Protein AF-W2P6S6-F1 (afdb_monomer_lite)

Organism: Phytophthora nicotianae (NCBI:txid4792)

Secondary structure (DSSP, 8-state):
-----------PPEEETTSHHHHHHHHSTTTTS-EEEEEEEEEEEEEEETTEEEEEEEEEETT--S-HHHHIIIIITTHHHHHHHHHHHSEEEEEET--TT-TTSPPTT-EEEEEEE----

Radius of gyration: 17.37 Å; chains: 1; bounding box: 56×36×41 Å

Foldseek 3Di:
DDPDDPVPVPPAAEDFCPDPVVVCCLPHPNLQRKHKYKWFWLAWDWDDDPPWIKIKTWTDTLPDPDDSVVVCVVQVVCCVVPVVVSPVRTDMDIGTPDDRPDPPDDDGGDMDIDTRDNPSD

pLDDT: mean 78.18, std 17.19, range [39.97, 95.94]

Sequence (121 aa):
MRQLLVSRTEEARVIDTVDVDWKIHLTGADKHKPVRIRMRSIWVSEHMHNPWKFARLHFVDASAQESLEEMLQVFREPYEANSQEVDSLLLTATVWNAEIDSELLPPPGQIVCINGYTNLK

Structure (mmCIF, N/CA/C/O backbone):
data_AF-W2P6S6-F1
#
_entry.id   AF-W2P6S6-F1
#
loop_
_atom_site.group_PDB
_atom_site.id
_atom_site.type_symbol
_atom_site.label_atom_id
_atom_site.label_alt_id
_atom_site.label_comp_id
_atom_site.label_asym_id
_atom_site.label_entity_id
_atom_site.label_seq_id
_atom_site.pdbx_PDB_ins_code
_atom_site.Cartn_x
_atom_site.Cartn_y
_atom_site.Cartn_z
_atom_site.occupancy
_atom_site.B_iso_or_equiv
_atom_site.auth_seq_id
_atom_site.auth_comp_id
_atom_site.auth_asym_id
_atom_site.auth_atom_id
_atom_site.pdbx_PDB_model_num
ATOM 1 N N . MET A 1 1 ? -40.580 -22.110 18.641 1.00 44.69 1 MET A N 1
ATOM 2 C CA . MET A 1 1 ? -39.231 -22.319 18.064 1.00 44.69 1 MET A CA 1
ATOM 3 C C . MET A 1 1 ? -39.032 -21.349 16.908 1.00 44.69 1 MET A C 1
ATOM 5 O O . MET A 1 1 ? -39.995 -21.134 16.187 1.00 44.69 1 MET A O 1
ATOM 9 N N . ARG A 1 2 ? -37.801 -20.841 16.733 1.00 39.97 2 ARG A N 1
ATOM 10 C CA . ARG A 1 2 ? -37.326 -19.803 15.785 1.00 39.97 2 ARG A CA 1
ATOM 11 C C . ARG A 1 2 ? -37.271 -18.366 16.325 1.00 39.97 2 ARG A C 1
ATOM 13 O O . ARG A 1 2 ? -37.804 -17.439 15.735 1.00 39.97 2 ARG A O 1
ATOM 20 N N . GLN A 1 3 ? -36.497 -18.185 17.397 1.00 45.28 3 GLN A N 1
ATOM 21 C CA . GLN A 1 3 ? -35.504 -17.107 17.391 1.00 45.28 3 GLN A CA 1
ATOM 22 C C . GLN A 1 3 ? -34.465 -17.474 16.323 1.00 45.28 3 GLN A C 1
ATOM 24 O O . GLN A 1 3 ? -33.703 -18.419 16.505 1.00 45.28 3 GLN A O 1
ATOM 29 N N . LEU A 1 4 ? -34.472 -16.780 15.189 1.00 41.06 4 LEU A N 1
ATOM 30 C CA . LEU A 1 4 ? -33.364 -16.788 14.239 1.00 41.06 4 LEU A CA 1
ATOM 31 C C . LEU A 1 4 ? -32.743 -15.400 14.288 1.00 41.06 4 LEU A C 1
ATOM 33 O O . LEU A 1 4 ? -33.185 -14.475 13.618 1.00 41.06 4 LEU A O 1
ATOM 37 N N . LEU A 1 5 ? -31.799 -15.287 15.223 1.00 42.44 5 LEU A N 1
ATOM 38 C CA . LEU A 1 5 ? -30.531 -14.577 15.097 1.00 42.44 5 LEU A CA 1
ATOM 39 C C . LEU A 1 5 ? -30.503 -13.575 13.938 1.00 42.44 5 LEU A C 1
ATOM 41 O O . LEU A 1 5 ? -29.988 -13.859 12.860 1.00 42.44 5 LEU A O 1
ATOM 45 N N . VAL A 1 6 ? -30.969 -12.358 14.214 1.00 40.91 6 VAL A N 1
ATOM 46 C CA . VAL A 1 6 ? -30.278 -11.190 13.677 1.00 40.91 6 VAL A CA 1
ATOM 47 C C . VAL A 1 6 ? -28.885 -11.286 14.285 1.00 40.91 6 VAL A C 1
ATOM 49 O O . VAL A 1 6 ? -28.682 -10.916 15.442 1.00 40.91 6 VAL A O 1
ATOM 52 N N . SER A 1 7 ? -27.945 -11.894 13.557 1.00 44.41 7 SER A N 1
ATOM 53 C CA . SER A 1 7 ? -26.530 -11.681 13.808 1.00 44.41 7 SER A CA 1
ATOM 54 C C . SER A 1 7 ? -26.338 -10.189 13.625 1.00 44.41 7 SER A C 1
ATOM 56 O O . SER A 1 7 ? -26.226 -9.688 12.507 1.00 44.41 7 SER A O 1
ATOM 58 N N . ARG A 1 8 ? -26.450 -9.464 14.733 1.00 41.19 8 ARG A N 1
ATOM 59 C CA . ARG A 1 8 ? -26.066 -8.075 14.834 1.00 41.19 8 ARG A CA 1
ATOM 60 C C . ARG A 1 8 ? -24.585 -8.111 14.500 1.00 41.19 8 ARG A C 1
ATOM 62 O O . ARG A 1 8 ? -23.786 -8.533 15.328 1.00 41.19 8 ARG A O 1
ATOM 69 N N . THR A 1 9 ? -24.257 -7.850 13.241 1.00 42.75 9 THR A N 1
ATOM 70 C CA . THR A 1 9 ? -22.886 -7.653 12.805 1.00 42.75 9 THR A CA 1
ATOM 71 C C . THR A 1 9 ? -22.414 -6.507 13.678 1.00 42.75 9 THR A C 1
ATOM 73 O O . THR A 1 9 ? -22.865 -5.380 13.489 1.00 42.75 9 THR A O 1
ATOM 76 N N . GLU A 1 10 ? -21.658 -6.805 14.736 1.00 47.34 10 GLU A N 1
ATOM 77 C CA . GLU A 1 10 ? -20.970 -5.762 15.480 1.00 47.34 10 GLU A CA 1
ATOM 78 C C . GLU A 1 10 ? -20.186 -5.004 14.420 1.00 47.34 10 GLU A C 1
ATOM 80 O O . GLU A 1 10 ? -19.371 -5.595 13.705 1.00 47.34 10 GLU A O 1
ATOM 85 N N . GLU A 1 11 ? -20.554 -3.742 14.204 1.00 47.31 11 GLU A N 1
ATOM 86 C CA . GLU A 1 11 ? -19.878 -2.890 13.244 1.00 47.31 11 GLU A CA 1
ATOM 87 C C . GLU A 1 11 ? -18.422 -2.841 13.690 1.00 47.31 11 GLU A C 1
ATOM 89 O O . GLU A 1 11 ? -18.088 -2.234 14.707 1.00 47.31 11 GLU A O 1
ATOM 94 N N . ALA A 1 12 ? -17.577 -3.605 12.991 1.00 54.50 12 ALA A N 1
ATOM 95 C CA . ALA A 1 12 ? -16.169 -3.711 13.311 1.00 54.50 12 ALA A CA 1
ATOM 96 C C . ALA A 1 12 ? -15.614 -2.291 13.384 1.00 54.50 12 ALA A C 1
ATOM 98 O O . ALA A 1 12 ? -15.744 -1.539 12.412 1.00 54.50 12 ALA A O 1
ATOM 99 N N . ARG A 1 13 ? -15.044 -1.928 14.541 1.00 57.28 13 ARG A N 1
ATOM 100 C CA . ARG A 1 13 ? -14.472 -0.601 14.770 1.00 57.28 13 ARG A CA 1
ATOM 101 C C . ARG A 1 13 ? -13.511 -0.306 13.624 1.00 57.28 13 ARG A C 1
ATOM 103 O O . ARG A 1 13 ? -12.540 -1.037 13.408 1.00 57.28 13 ARG A O 1
ATOM 110 N N . VAL A 1 14 ? -13.854 0.718 12.853 1.00 57.59 14 VAL A N 1
ATOM 111 C CA . VAL A 1 14 ? -13.021 1.227 11.774 1.00 57.59 14 VAL A CA 1
ATOM 112 C C . VAL A 1 14 ? -11.920 2.030 12.436 1.00 57.59 14 VAL A C 1
ATOM 114 O O . VAL A 1 14 ? -12.217 2.998 13.127 1.00 57.59 14 VAL A O 1
ATOM 117 N N . ILE A 1 15 ? -10.678 1.594 12.269 1.00 56.00 15 ILE A N 1
ATOM 118 C CA . ILE A 1 15 ? -9.523 2.339 12.753 1.00 56.00 15 ILE A CA 1
ATOM 119 C C . ILE A 1 15 ? -8.781 2.834 11.522 1.00 56.00 15 ILE A C 1
ATOM 121 O O . ILE A 1 15 ? -8.308 2.032 10.710 1.00 56.00 15 ILE A O 1
ATOM 125 N N . ASP A 1 16 ? -8.713 4.153 11.382 1.00 57.38 16 ASP A N 1
ATOM 126 C CA . ASP A 1 16 ? -7.771 4.784 10.470 1.00 57.38 16 ASP A CA 1
ATOM 127 C C . ASP A 1 16 ? -6.369 4.647 11.103 1.00 57.38 16 ASP A C 1
ATOM 129 O O . ASP A 1 16 ? -6.183 4.845 12.307 1.00 57.38 16 ASP A O 1
ATOM 133 N N . THR A 1 17 ? -5.390 4.194 10.319 1.00 53.81 17 THR A N 1
ATOM 134 C CA . THR A 1 17 ? -4.039 3.809 10.777 1.00 53.81 17 THR A CA 1
ATOM 135 C C . THR A 1 17 ? -3.251 4.935 11.454 1.00 53.81 17 THR A C 1
ATOM 137 O O . THR A 1 17 ? -2.317 4.652 12.205 1.00 53.81 17 THR A O 1
ATOM 140 N N . VAL A 1 18 ? -3.636 6.195 11.237 1.00 50.44 18 VAL A N 1
ATOM 141 C CA . VAL A 1 18 ? -2.995 7.382 11.832 1.00 50.44 18 VAL A CA 1
ATOM 142 C C . VAL A 1 18 ? -3.692 7.856 13.122 1.00 50.44 18 VAL A C 1
ATOM 144 O O . VAL A 1 18 ? -3.136 8.676 13.855 1.00 50.44 18 VAL A O 1
ATOM 147 N N . ASP A 1 19 ? -4.874 7.335 13.459 1.00 52.16 19 ASP A N 1
ATOM 148 C CA . ASP A 1 19 ? -5.679 7.888 14.552 1.00 52.16 19 ASP A CA 1
ATOM 149 C C . ASP A 1 19 ? -5.303 7.335 15.945 1.00 52.16 19 ASP A C 1
ATOM 151 O O . ASP A 1 19 ? -4.741 6.246 16.111 1.00 52.16 19 ASP A O 1
ATOM 155 N N . VAL A 1 20 ? -5.657 8.094 16.985 1.00 54.81 20 VAL A N 1
ATOM 156 C CA . VAL A 1 20 ? -5.513 7.780 18.420 1.00 54.81 20 VAL A CA 1
ATOM 157 C C . VAL A 1 20 ? -6.060 6.383 18.749 1.00 54.8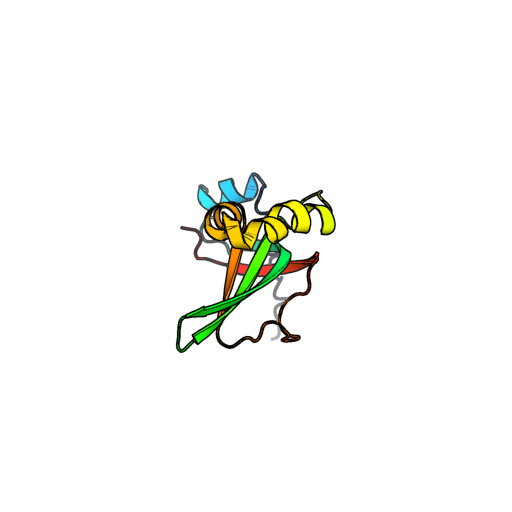1 20 VAL A C 1
ATOM 159 O O . VAL A 1 20 ? -5.531 5.683 19.617 1.00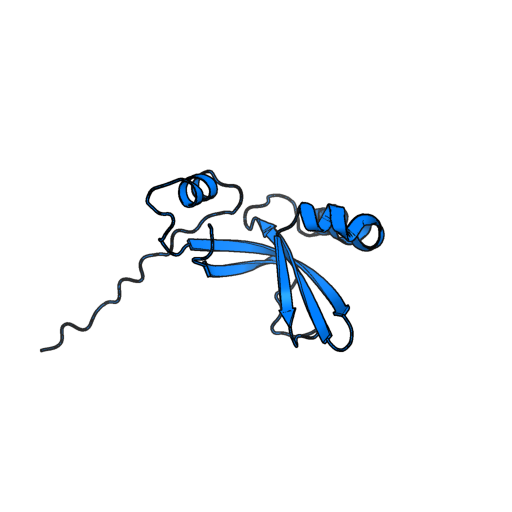 54.81 20 VAL A O 1
ATOM 162 N N . ASP A 1 21 ? -7.061 5.944 17.992 1.00 58.00 21 ASP A N 1
ATOM 163 C CA . ASP A 1 21 ? -7.689 4.630 18.064 1.00 58.00 21 ASP A CA 1
ATOM 164 C C . ASP A 1 21 ? -6.728 3.462 17.807 1.00 58.00 21 ASP A C 1
ATOM 166 O O . ASP A 1 21 ? -6.853 2.428 18.468 1.00 58.00 21 ASP A O 1
ATOM 170 N N . TRP A 1 22 ? -5.726 3.624 16.935 1.00 62.84 22 TRP A N 1
ATOM 171 C CA . TRP A 1 22 ? -4.694 2.608 16.709 1.00 62.84 22 TRP A CA 1
ATOM 172 C C . TRP A 1 22 ? -3.821 2.418 17.950 1.00 62.84 22 TRP A C 1
ATOM 174 O O . TRP A 1 22 ? -3.623 1.298 18.424 1.00 62.84 22 TRP A O 1
ATOM 184 N N . LYS A 1 23 ? -3.361 3.523 18.549 1.00 62.09 23 LYS A N 1
ATOM 185 C CA . LYS A 1 23 ? -2.575 3.486 19.793 1.00 62.09 23 LYS A CA 1
ATOM 186 C C . LYS A 1 23 ? -3.394 2.937 20.960 1.00 62.09 23 LYS A C 1
ATOM 188 O O . LYS A 1 23 ? -2.870 2.134 21.732 1.00 62.09 23 LYS A O 1
ATOM 193 N N . ILE A 1 24 ? -4.668 3.319 21.079 1.00 62.75 24 ILE A N 1
ATOM 194 C CA . ILE A 1 24 ? -5.580 2.788 22.105 1.00 62.75 24 ILE A CA 1
ATOM 195 C C . ILE A 1 24 ? -5.784 1.284 21.915 1.00 62.75 24 ILE A C 1
ATOM 197 O O . ILE A 1 24 ? -5.759 0.544 22.896 1.00 62.75 24 ILE A O 1
ATOM 201 N N . HIS A 1 25 ? -5.955 0.811 20.680 1.00 63.72 25 HIS A N 1
ATOM 202 C CA . HIS A 1 25 ? -6.098 -0.615 20.407 1.00 63.72 25 HIS A CA 1
ATOM 203 C C . HIS A 1 25 ? -4.834 -1.408 20.778 1.00 63.72 25 HIS A C 1
ATOM 205 O O . HIS A 1 25 ? -4.940 -2.441 21.435 1.00 63.72 25 HIS A O 1
ATOM 211 N N . LEU A 1 26 ? -3.646 -0.894 20.439 1.00 65.19 26 LEU A N 1
ATOM 21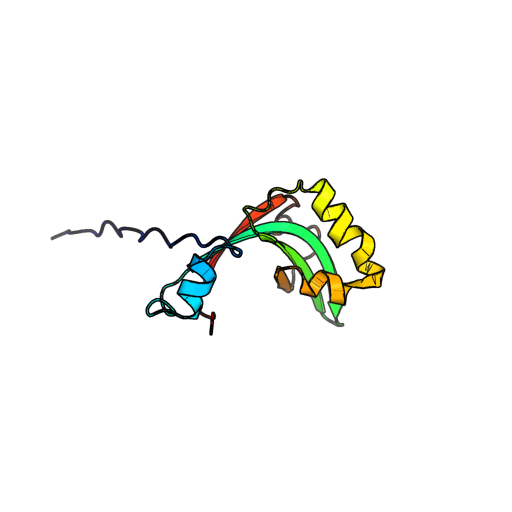2 C CA . LEU A 1 26 ? -2.365 -1.534 20.767 1.00 65.19 26 LEU A CA 1
ATOM 213 C C . LEU A 1 26 ? -2.062 -1.575 22.273 1.00 65.19 26 LEU A C 1
ATOM 215 O O . LEU A 1 26 ? -1.421 -2.507 22.750 1.00 65.19 26 LEU A O 1
ATOM 219 N N . THR A 1 27 ? -2.500 -0.569 23.033 1.00 66.81 27 THR A N 1
ATOM 220 C CA . THR A 1 27 ? -2.096 -0.391 24.443 1.00 66.81 27 THR A CA 1
ATOM 221 C C . THR A 1 27 ? -3.212 -0.647 25.461 1.00 66.81 27 THR A C 1
ATOM 223 O O . THR A 1 27 ? -2.943 -0.726 26.660 1.00 66.81 27 THR A O 1
ATOM 226 N N . GLY A 1 28 ? -4.462 -0.788 25.014 1.00 64.44 28 GLY A N 1
ATOM 227 C CA . GLY A 1 28 ? -5.647 -0.849 25.868 1.00 64.44 28 GLY A CA 1
ATOM 228 C C . GLY A 1 28 ? -6.199 -2.254 26.133 1.00 64.44 28 GLY A C 1
ATOM 229 O O . GLY A 1 28 ? -5.732 -3.269 25.615 1.00 64.44 28 GLY A O 1
ATOM 230 N N . ALA A 1 29 ? -7.273 -2.307 26.930 1.00 61.47 29 ALA A N 1
ATOM 231 C CA . ALA A 1 29 ? -8.001 -3.537 27.273 1.00 61.47 29 ALA A CA 1
ATOM 232 C C . ALA A 1 29 ? -8.651 -4.247 26.062 1.00 61.47 29 ALA A C 1
ATOM 234 O O . ALA A 1 29 ? -9.046 -5.406 26.163 1.00 61.47 29 ALA A O 1
ATOM 235 N N . ASP A 1 30 ? -8.729 -3.565 24.916 1.00 62.19 30 ASP A N 1
ATOM 236 C CA . ASP A 1 30 ? -9.408 -4.009 23.696 1.00 62.19 30 ASP A CA 1
ATOM 237 C C . ASP A 1 30 ? -8.477 -4.648 22.649 1.00 62.19 30 ASP A C 1
ATOM 239 O O . ASP A 1 30 ? -8.922 -4.934 21.539 1.00 62.19 30 ASP A O 1
ATOM 243 N N . LYS A 1 31 ? -7.218 -4.946 22.996 1.00 64.38 31 LYS A N 1
ATOM 244 C CA . LYS A 1 31 ? -6.206 -5.554 22.101 1.00 64.38 31 LYS A CA 1
ATOM 245 C C . LYS A 1 31 ? -6.603 -6.885 21.438 1.00 64.38 31 LYS A C 1
ATOM 247 O O . LYS A 1 31 ? -5.941 -7.350 20.521 1.00 64.38 31 LYS A O 1
ATOM 252 N N . HIS A 1 32 ? -7.652 -7.542 21.933 1.00 64.81 32 HIS A N 1
ATOM 253 C CA . HIS A 1 32 ? -8.163 -8.804 21.385 1.00 64.81 32 HIS A CA 1
ATOM 254 C C . HIS A 1 32 ? -9.383 -8.626 20.476 1.00 64.81 32 HIS A C 1
ATOM 256 O O . HIS A 1 32 ? -9.830 -9.599 19.867 1.00 64.81 32 HIS A O 1
ATOM 262 N N . LYS A 1 33 ? -9.948 -7.416 20.386 1.00 67.25 33 LYS A N 1
ATOM 263 C CA . LYS A 1 33 ? -11.089 -7.161 19.507 1.00 67.25 33 LYS A CA 1
ATOM 264 C C . LYS A 1 33 ? -10.616 -7.095 18.054 1.00 67.25 33 LYS A C 1
ATOM 266 O O . LYS A 1 33 ? -9.651 -6.391 17.777 1.00 67.25 33 LYS A O 1
ATOM 271 N N . PRO A 1 34 ? -11.283 -7.778 17.115 1.00 67.62 34 PRO A N 1
ATOM 272 C CA . PRO A 1 34 ? -10.921 -7.673 15.711 1.00 67.62 34 PRO A CA 1
ATOM 273 C C . PRO A 1 34 ? -11.113 -6.236 15.212 1.00 67.62 34 PRO A C 1
ATOM 275 O O . PRO A 1 34 ? -12.171 -5.641 15.420 1.00 67.62 34 PRO A O 1
ATOM 278 N N . VAL A 1 35 ? -10.103 -5.692 14.535 1.00 72.69 35 VAL A N 1
ATOM 279 C CA . VAL A 1 35 ? -10.158 -4.347 13.943 1.00 72.69 35 VAL A CA 1
ATOM 280 C C . VAL A 1 35 ? -10.305 -4.420 12.430 1.00 72.69 35 VAL A C 1
ATOM 282 O O . VAL A 1 35 ? -9.893 -5.396 11.792 1.00 72.69 35 VAL A O 1
ATOM 285 N N . ARG A 1 36 ? -10.910 -3.378 11.851 1.00 79.88 36 ARG A N 1
ATOM 286 C CA . ARG A 1 36 ? -10.872 -3.134 10.409 1.00 79.88 36 ARG A CA 1
ATOM 287 C C . ARG A 1 36 ? -9.838 -2.055 10.128 1.00 79.88 36 ARG A C 1
ATOM 289 O O . ARG A 1 36 ? -10.038 -0.907 10.516 1.00 79.88 36 ARG A O 1
ATOM 296 N N . ILE A 1 37 ? -8.787 -2.432 9.410 1.00 81.38 37 ILE A N 1
ATOM 297 C CA . ILE A 1 37 ? -7.756 -1.508 8.936 1.00 81.38 37 ILE A CA 1
ATOM 298 C C . ILE A 1 37 ? -8.150 -1.051 7.537 1.00 81.38 37 ILE A C 1
ATOM 300 O O . ILE A 1 37 ? -8.352 -1.891 6.655 1.00 81.38 37 ILE A O 1
ATOM 304 N N . ARG A 1 38 ? -8.281 0.263 7.341 1.00 88.38 38 ARG A N 1
ATOM 305 C CA . ARG A 1 38 ? -8.594 0.869 6.041 1.00 88.38 38 ARG A CA 1
ATOM 306 C C . ARG A 1 38 ? -7.362 1.539 5.467 1.00 88.38 38 ARG A C 1
ATOM 308 O O . ARG A 1 38 ? -6.694 2.309 6.143 1.00 88.38 38 ARG A O 1
ATOM 315 N N . MET A 1 39 ? -7.094 1.258 4.203 1.00 92.50 39 MET A N 1
ATOM 316 C CA . MET A 1 39 ? -5.894 1.722 3.522 1.00 92.50 39 MET A CA 1
ATOM 317 C C . MET A 1 39 ? -6.234 2.142 2.102 1.00 92.50 39 MET A C 1
ATOM 319 O O . MET A 1 39 ? -7.152 1.585 1.503 1.00 92.50 39 MET A O 1
ATOM 323 N N . ARG A 1 40 ? -5.490 3.091 1.543 1.00 94.31 40 ARG A N 1
ATOM 324 C CA . ARG A 1 40 ? -5.570 3.463 0.129 1.00 94.31 40 ARG A CA 1
ATOM 325 C C . ARG A 1 40 ? -4.398 2.833 -0.611 1.00 94.31 40 ARG A C 1
ATOM 327 O O . ARG A 1 40 ? -3.250 3.055 -0.234 1.00 94.31 40 ARG A O 1
ATOM 334 N N . SER A 1 41 ? -4.682 2.040 -1.642 1.00 95.31 41 SER A N 1
ATOM 335 C CA . SER A 1 41 ? -3.641 1.519 -2.533 1.00 95.31 41 SER A CA 1
ATOM 336 C C . SER A 1 41 ? -3.027 2.670 -3.320 1.00 95.31 41 SER A C 1
ATOM 338 O O . SER A 1 41 ? -3.761 3.511 -3.833 1.00 95.31 41 SER A O 1
ATOM 340 N N . ILE A 1 42 ? -1.700 2.722 -3.414 1.00 95.44 42 ILE A N 1
ATOM 341 C CA . ILE A 1 42 ? -1.003 3.697 -4.259 1.00 95.44 42 ILE A CA 1
ATOM 342 C C . ILE A 1 42 ? -0.531 3.014 -5.540 1.00 95.44 42 ILE A C 1
ATOM 344 O O . ILE A 1 42 ? -0.892 3.446 -6.629 1.00 95.44 42 ILE A O 1
ATOM 348 N N . TRP A 1 43 ? 0.249 1.937 -5.429 1.00 95.38 43 TRP A N 1
ATOM 349 C CA . TRP A 1 43 ? 0.656 1.129 -6.577 1.00 95.38 43 TRP A CA 1
ATOM 350 C C . TRP A 1 43 ? 0.927 -0.324 -6.183 1.00 95.38 43 TRP A C 1
ATOM 352 O O . TRP A 1 43 ? 0.967 -0.686 -5.004 1.00 95.38 43 TRP A O 1
ATOM 362 N N . VAL A 1 44 ? 1.123 -1.152 -7.205 1.00 93.62 44 VAL A N 1
ATOM 363 C CA . VAL A 1 44 ? 1.590 -2.530 -7.085 1.00 93.62 44 VAL A CA 1
ATOM 364 C C . VAL A 1 44 ? 2.934 -2.633 -7.797 1.00 93.62 44 VAL A C 1
ATOM 366 O O . VAL A 1 44 ? 3.083 -2.112 -8.903 1.00 93.62 44 VAL A O 1
ATOM 369 N N . SER A 1 45 ? 3.912 -3.284 -7.174 1.00 91.19 45 SER A N 1
ATOM 370 C CA . SER A 1 45 ? 5.189 -3.633 -7.799 1.00 91.19 45 SER A CA 1
ATOM 371 C C . SER A 1 45 ? 5.336 -5.145 -7.931 1.00 91.19 45 SER A C 1
ATOM 373 O O . SER A 1 45 ? 4.906 -5.912 -7.067 1.00 91.19 45 SER A O 1
ATOM 375 N N . GLU A 1 46 ? 5.956 -5.580 -9.025 1.00 87.81 46 GLU A N 1
ATOM 376 C CA . GLU A 1 46 ? 6.324 -6.977 -9.231 1.00 87.81 46 GLU A CA 1
ATOM 377 C C . GLU A 1 46 ? 7.666 -7.228 -8.549 1.00 87.81 46 GLU A C 1
ATOM 379 O O . GLU A 1 46 ? 8.610 -6.447 -8.685 1.00 87.81 46 GLU A O 1
ATOM 384 N N . HIS A 1 47 ? 7.757 -8.327 -7.811 1.00 83.62 47 HIS A N 1
ATOM 385 C CA . HIS A 1 47 ? 9.005 -8.769 -7.217 1.00 83.62 47 HIS A CA 1
ATOM 386 C C . HIS A 1 47 ? 9.249 -10.237 -7.543 1.00 83.62 47 HIS A C 1
ATOM 388 O O . HIS A 1 47 ? 8.338 -11.069 -7.573 1.00 83.62 47 HIS A O 1
ATOM 394 N N . MET A 1 48 ? 10.526 -10.553 -7.747 1.00 79.12 48 MET A N 1
ATOM 395 C CA . MET A 1 48 ? 10.993 -11.905 -8.000 1.00 79.12 48 MET A CA 1
ATOM 396 C C . MET A 1 48 ? 11.970 -12.326 -6.909 1.00 79.12 48 MET A C 1
ATOM 398 O O . MET A 1 48 ? 13.020 -11.713 -6.724 1.00 79.12 48 MET A O 1
ATOM 402 N N . HIS A 1 49 ? 11.649 -13.415 -6.218 1.00 72.00 49 HIS A N 1
ATOM 403 C CA . HIS A 1 49 ? 12.594 -14.137 -5.378 1.00 72.00 49 HIS A CA 1
ATOM 404 C C . HIS A 1 49 ? 12.588 -15.602 -5.801 1.00 72.00 49 HIS A C 1
ATOM 406 O O . HIS A 1 49 ? 11.775 -16.400 -5.339 1.00 72.00 49 HIS A O 1
ATOM 412 N N . ASN A 1 50 ? 13.462 -15.912 -6.760 1.00 72.00 50 ASN A N 1
ATOM 413 C CA . ASN A 1 50 ? 13.492 -17.162 -7.518 1.00 72.00 50 ASN A CA 1
ATOM 414 C C . ASN A 1 50 ? 13.303 -18.401 -6.608 1.00 72.00 50 ASN A C 1
ATOM 416 O O . ASN A 1 50 ? 14.053 -18.536 -5.639 1.00 72.00 50 ASN A O 1
ATOM 420 N N . PRO A 1 51 ? 12.342 -19.312 -6.874 1.00 74.56 51 PRO A N 1
ATOM 421 C CA . PRO A 1 51 ? 11.462 -19.426 -8.050 1.00 74.56 51 PRO A CA 1
ATOM 422 C C . PRO A 1 51 ? 10.152 -18.616 -7.987 1.00 74.56 51 PRO A C 1
ATOM 424 O O . PRO A 1 51 ? 9.295 -18.774 -8.852 1.00 74.56 51 PRO A O 1
ATOM 427 N N . TRP A 1 52 ? 9.950 -17.785 -6.966 1.00 76.38 52 TRP A N 1
ATOM 428 C CA . TRP A 1 52 ? 8.653 -17.181 -6.675 1.00 76.38 52 TRP A CA 1
ATOM 429 C C . TRP A 1 52 ? 8.511 -15.783 -7.266 1.00 76.38 52 TRP A C 1
ATOM 431 O O . TRP A 1 52 ? 9.343 -14.903 -7.030 1.00 76.38 52 TRP A O 1
ATOM 441 N N . LYS A 1 53 ? 7.404 -15.575 -7.978 1.00 80.75 53 LYS A N 1
ATOM 442 C CA . LYS A 1 53 ? 6.875 -14.251 -8.289 1.00 80.75 53 LYS A CA 1
ATOM 443 C C . LYS A 1 53 ? 5.834 -13.859 -7.252 1.00 80.75 53 LYS A C 1
ATOM 445 O O . LYS A 1 53 ? 5.023 -14.691 -6.832 1.00 80.75 53 LYS A O 1
ATOM 450 N N . PHE A 1 54 ? 5.853 -12.600 -6.846 1.00 86.94 54 PHE A N 1
ATOM 451 C CA . PHE A 1 54 ? 4.822 -12.047 -5.984 1.00 86.94 54 PHE A CA 1
ATOM 452 C C . PHE A 1 54 ? 4.578 -10.577 -6.301 1.00 86.94 54 PHE A C 1
ATOM 454 O O . PHE A 1 54 ? 5.492 -9.830 -6.657 1.00 86.94 54 PHE A O 1
ATOM 461 N N . ALA A 1 55 ? 3.330 -10.167 -6.120 1.00 90.31 55 ALA A N 1
ATOM 462 C CA . ALA A 1 55 ? 2.941 -8.773 -6.157 1.00 90.31 55 ALA A CA 1
ATOM 463 C C . ALA A 1 55 ? 3.136 -8.170 -4.762 1.00 90.31 55 ALA A C 1
ATOM 465 O O . ALA A 1 55 ? 2.669 -8.722 -3.759 1.00 90.31 55 ALA A O 1
ATOM 466 N N . ARG A 1 56 ? 3.813 -7.025 -4.687 1.00 92.00 56 ARG A N 1
ATOM 467 C CA . ARG A 1 56 ? 3.842 -6.194 -3.484 1.00 92.00 56 ARG A CA 1
ATOM 468 C C . ARG A 1 56 ? 2.889 -5.030 -3.676 1.00 92.00 56 ARG A C 1
ATOM 470 O O . ARG A 1 56 ? 2.973 -4.302 -4.659 1.00 92.00 56 ARG A O 1
ATOM 477 N N . LEU A 1 57 ? 1.977 -4.876 -2.731 1.00 93.69 57 LEU A N 1
ATOM 478 C CA . LEU A 1 57 ? 1.024 -3.784 -2.689 1.00 93.69 57 LEU A CA 1
ATOM 479 C C . LEU A 1 57 ? 1.521 -2.724 -1.722 1.00 93.69 57 LEU A C 1
ATOM 481 O O . LEU A 1 57 ? 1.930 -3.057 -0.607 1.00 93.69 57 LEU A O 1
ATOM 485 N N . HIS A 1 58 ? 1.430 -1.473 -2.153 1.00 95.06 58 HIS A N 1
ATOM 486 C CA . HIS A 1 58 ? 1.884 -0.306 -1.410 1.00 95.06 58 HIS A CA 1
ATOM 487 C C . HIS A 1 58 ? 0.696 0.541 -0.999 1.00 95.06 58 HIS A C 1
ATOM 489 O O . HIS A 1 58 ? -0.130 0.918 -1.838 1.00 95.06 58 HIS A O 1
ATOM 495 N N . PHE A 1 59 ? 0.606 0.824 0.295 1.00 95.00 59 PHE A N 1
ATOM 496 C CA . PHE A 1 59 ? -0.540 1.479 0.892 1.00 95.00 59 PHE A CA 1
ATOM 497 C C . PHE A 1 59 ? -0.152 2.665 1.768 1.00 95.00 59 PHE A C 1
ATOM 499 O O . PHE A 1 59 ? 0.842 2.630 2.494 1.00 95.00 59 PHE A O 1
ATOM 506 N N . VAL A 1 60 ? -1.036 3.658 1.772 1.00 92.94 60 VAL A N 1
ATOM 507 C CA . VAL A 1 60 ? -1.123 4.696 2.807 1.00 92.94 60 VAL A CA 1
ATOM 508 C C . VAL A 1 60 ? -2.439 4.575 3.563 1.00 92.94 60 VAL A C 1
ATOM 510 O O . VAL A 1 60 ? -3.316 3.779 3.211 1.00 92.94 60 VAL A O 1
ATOM 513 N N . ASP A 1 61 ? -2.587 5.386 4.604 1.00 90.12 61 ASP A N 1
ATOM 514 C CA . ASP A 1 61 ? -3.848 5.545 5.314 1.00 90.12 61 ASP A CA 1
ATOM 515 C C . ASP A 1 61 ? -4.993 5.908 4.347 1.00 90.12 61 ASP A C 1
ATOM 517 O O . ASP A 1 61 ? -4.834 6.716 3.428 1.00 90.12 61 ASP A O 1
ATOM 521 N N . ALA A 1 62 ? -6.173 5.315 4.546 1.00 90.38 62 ALA A N 1
ATOM 522 C CA . ALA A 1 62 ? -7.348 5.609 3.725 1.00 90.38 62 ALA A CA 1
ATOM 523 C C . ALA A 1 62 ? -7.778 7.089 3.771 1.00 90.38 62 ALA A C 1
ATOM 525 O O . ALA A 1 62 ? -8.357 7.585 2.798 1.00 90.38 62 ALA A O 1
ATOM 526 N N . SER A 1 63 ? -7.507 7.768 4.885 1.00 87.44 63 SER A N 1
ATOM 527 C CA . SER A 1 63 ? -7.839 9.165 5.174 1.00 87.44 63 SER A CA 1
ATOM 528 C C . SER A 1 63 ? -6.765 10.171 4.744 1.00 87.44 63 SER A C 1
ATOM 530 O O . SER A 1 63 ? -6.988 11.372 4.904 1.00 87.44 63 SER A O 1
ATOM 532 N N . ALA A 1 64 ? -5.647 9.716 4.158 1.00 87.88 64 ALA A N 1
ATOM 533 C CA . ALA A 1 64 ? -4.611 10.598 3.620 1.00 87.88 64 ALA A CA 1
ATOM 534 C C . ALA A 1 64 ? -5.224 11.658 2.683 1.00 87.88 64 ALA A C 1
ATOM 536 O O . ALA A 1 64 ? -6.048 11.337 1.808 1.00 87.88 64 ALA A O 1
ATOM 537 N N . GLN A 1 65 ? -4.868 12.922 2.923 1.00 90.88 65 GLN A N 1
ATOM 538 C CA . GLN A 1 65 ? -5.476 14.079 2.257 1.00 90.88 65 GLN A CA 1
ATOM 539 C C . GLN A 1 65 ? -4.842 14.348 0.896 1.00 90.88 65 GLN A C 1
ATOM 541 O O . GLN A 1 65 ? -5.499 14.896 0.013 1.00 90.88 65 GLN A O 1
ATOM 546 N N . GLU A 1 66 ? -3.590 13.939 0.733 1.00 93.25 66 GLU A N 1
ATOM 547 C CA . GLU A 1 66 ? -2.834 14.071 -0.495 1.00 93.25 66 GLU A CA 1
ATOM 548 C C . GLU A 1 66 ? -3.500 13.264 -1.616 1.00 93.25 66 GLU A C 1
ATOM 550 O O . GLU A 1 66 ? -4.095 12.190 -1.419 1.00 93.25 66 GLU A O 1
ATOM 555 N N . SER A 1 67 ? -3.411 13.810 -2.822 1.00 95.06 67 SER A N 1
ATOM 556 C CA . SER A 1 67 ? -3.916 13.165 -4.023 1.00 95.06 67 SER A CA 1
ATOM 557 C C . SER A 1 67 ? -3.101 11.914 -4.359 1.00 95.06 67 SER A C 1
ATOM 559 O O . SER A 1 67 ? -1.945 11.754 -3.968 1.00 95.06 67 SER A O 1
ATOM 561 N N . LEU A 1 68 ? -3.701 11.006 -5.132 1.00 94.75 68 LEU A N 1
ATOM 562 C CA . LEU A 1 68 ? -2.992 9.820 -5.613 1.00 94.75 68 LEU A CA 1
ATOM 563 C C . LEU A 1 68 ? -1.753 10.193 -6.445 1.00 94.75 68 LEU A C 1
ATOM 565 O O . LEU A 1 68 ? -0.742 9.504 -6.365 1.00 94.75 68 LEU A O 1
ATOM 569 N N . GLU A 1 69 ? -1.831 11.271 -7.226 1.00 95.94 69 GLU A N 1
ATOM 570 C CA . GLU A 1 69 ? -0.730 11.744 -8.066 1.00 95.94 69 GLU A CA 1
ATOM 571 C C . GLU A 1 69 ? 0.456 12.230 -7.226 1.00 95.94 69 GLU A C 1
ATOM 573 O O . GLU A 1 69 ? 1.578 11.782 -7.450 1.00 95.94 69 GLU A O 1
ATOM 578 N N . GLU A 1 70 ? 0.204 13.051 -6.202 1.00 95.69 70 GLU A N 1
ATOM 579 C CA . GLU A 1 70 ? 1.239 13.489 -5.254 1.00 95.69 70 GLU A CA 1
ATOM 580 C C . GLU A 1 70 ? 1.879 12.291 -4.539 1.00 95.69 70 GLU A C 1
ATOM 582 O O . GLU A 1 70 ? 3.102 12.195 -4.457 1.00 95.69 70 GLU A O 1
ATOM 587 N N . MET A 1 71 ? 1.071 11.324 -4.087 1.00 95.19 71 MET A N 1
ATOM 588 C CA . MET A 1 71 ? 1.588 10.117 -3.434 1.00 95.19 71 MET A CA 1
ATOM 589 C C . MET A 1 71 ? 2.446 9.257 -4.375 1.00 95.19 71 MET A C 1
ATOM 591 O O . MET A 1 71 ? 3.456 8.694 -3.952 1.00 95.19 71 MET A O 1
ATOM 595 N N . LEU A 1 72 ? 2.079 9.149 -5.655 1.00 95.38 72 LEU A N 1
ATOM 596 C CA . LEU A 1 72 ? 2.884 8.440 -6.653 1.00 95.38 72 LEU A CA 1
ATOM 597 C C . LEU A 1 72 ? 4.223 9.148 -6.899 1.00 95.38 72 LEU A C 1
ATOM 599 O O . LEU A 1 72 ? 5.248 8.470 -6.959 1.00 95.38 72 LEU A O 1
ATOM 603 N N . GLN A 1 73 ? 4.233 10.478 -6.984 1.00 95.38 73 GLN A N 1
ATOM 604 C CA . GLN A 1 73 ? 5.467 11.258 -7.136 1.00 95.38 73 GLN A CA 1
ATOM 605 C C . GLN A 1 73 ? 6.396 11.084 -5.929 1.00 95.38 73 GLN A C 1
ATOM 607 O O . GLN A 1 73 ? 7.588 10.837 -6.082 1.00 95.38 73 GLN A O 1
ATOM 612 N N . VAL A 1 74 ? 5.849 11.151 -4.713 1.00 94.06 74 VAL A N 1
ATOM 613 C CA . VAL A 1 74 ? 6.642 11.060 -3.479 1.00 94.06 74 VAL A CA 1
ATOM 614 C C . VAL A 1 74 ? 7.182 9.651 -3.238 1.00 94.06 74 VAL A C 1
ATOM 616 O O . VAL A 1 74 ? 8.315 9.509 -2.782 1.00 94.06 74 VAL A O 1
ATOM 619 N N . PHE A 1 75 ? 6.398 8.608 -3.521 1.00 94.81 75 PHE A N 1
ATOM 620 C CA . PHE A 1 75 ? 6.761 7.245 -3.130 1.00 94.81 75 PHE A CA 1
ATOM 621 C C . PHE A 1 75 ? 7.191 6.352 -4.291 1.00 94.81 75 PHE A C 1
ATOM 623 O O . PHE A 1 75 ? 8.176 5.627 -4.170 1.00 94.81 75 PHE A O 1
ATOM 630 N N . ARG A 1 76 ? 6.482 6.378 -5.424 1.00 94.62 76 ARG A N 1
ATOM 631 C CA . ARG A 1 76 ? 6.751 5.450 -6.531 1.00 94.62 76 ARG A CA 1
ATOM 632 C C . ARG A 1 76 ? 7.950 5.887 -7.365 1.00 94.62 76 ARG A C 1
ATOM 634 O O . ARG A 1 76 ? 8.761 5.039 -7.721 1.00 94.62 76 ARG A O 1
ATOM 641 N N . GLU A 1 77 ? 8.070 7.174 -7.685 1.00 94.12 77 GLU A N 1
ATOM 642 C CA . GLU A 1 77 ? 9.180 7.676 -8.509 1.00 94.12 77 GLU A CA 1
ATOM 643 C C . GLU A 1 77 ? 10.568 7.407 -7.901 1.00 94.12 77 GLU A C 1
ATOM 645 O O . GLU A 1 77 ? 11.424 6.883 -8.617 1.00 94.12 77 GLU A O 1
ATOM 650 N N . PRO A 1 78 ? 10.826 7.660 -6.600 1.00 94.06 78 PRO A N 1
ATOM 651 C CA . PRO A 1 78 ? 12.124 7.343 -6.004 1.00 94.06 78 PRO A CA 1
ATOM 652 C C . PRO A 1 78 ? 12.300 5.858 -5.644 1.00 94.06 78 PRO A C 1
ATOM 654 O O . PRO A 1 78 ? 13.370 5.480 -5.160 1.00 94.06 78 PRO A O 1
ATOM 657 N N . TYR A 1 79 ? 11.286 5.006 -5.850 1.00 93.69 79 TYR A N 1
ATOM 658 C CA . TYR A 1 79 ? 11.260 3.645 -5.308 1.00 93.69 79 TYR A CA 1
ATOM 659 C C . TYR A 1 79 ? 12.420 2.772 -5.787 1.00 93.69 79 TYR A C 1
ATOM 661 O O . TYR A 1 79 ? 13.026 2.063 -4.989 1.00 93.69 79 TYR A O 1
ATOM 669 N N . GLU A 1 80 ? 12.770 2.826 -7.074 1.00 90.69 80 GLU A N 1
ATOM 670 C CA . GLU A 1 80 ? 13.853 1.991 -7.611 1.00 90.69 80 GLU A CA 1
ATOM 671 C C . GLU A 1 80 ? 15.210 2.313 -6.971 1.00 90.69 80 GLU A C 1
ATOM 673 O O . GLU A 1 80 ? 16.010 1.408 -6.735 1.00 90.69 80 GLU A O 1
ATOM 678 N N . ALA A 1 81 ? 15.454 3.584 -6.641 1.00 93.56 81 ALA A N 1
ATOM 679 C CA . ALA A 1 81 ? 16.695 4.023 -6.011 1.00 93.56 81 ALA A CA 1
ATOM 680 C C . ALA A 1 81 ? 16.695 3.802 -4.489 1.00 93.56 81 ALA A C 1
ATOM 682 O O . ALA A 1 81 ? 17.724 3.430 -3.929 1.00 93.56 81 ALA A O 1
ATOM 683 N N . ASN A 1 82 ? 15.546 4.004 -3.828 1.00 93.19 82 ASN A N 1
ATOM 684 C CA . ASN A 1 82 ? 15.439 4.105 -2.367 1.00 93.19 82 ASN A CA 1
ATOM 685 C C . ASN A 1 82 ? 14.343 3.198 -1.772 1.00 93.19 82 ASN A C 1
ATOM 687 O O . ASN A 1 82 ? 13.708 3.552 -0.778 1.00 93.19 82 ASN A O 1
ATOM 691 N N . SER A 1 83 ? 14.109 2.021 -2.361 1.00 90.44 83 SER A N 1
ATOM 692 C CA . SER A 1 83 ? 13.000 1.117 -1.993 1.00 90.44 83 SER A CA 1
ATOM 693 C C . SER A 1 83 ? 12.883 0.837 -0.495 1.00 90.44 83 SER A C 1
ATOM 695 O O . SER A 1 83 ? 11.778 0.832 0.033 1.00 90.44 83 SER A O 1
ATOM 697 N N . GLN A 1 84 ? 14.003 0.657 0.212 1.00 89.25 84 GLN A N 1
ATOM 698 C CA . GLN A 1 84 ? 13.998 0.405 1.655 1.00 89.25 84 GLN A CA 1
ATOM 699 C C . GLN A 1 84 ? 13.477 1.599 2.469 1.00 89.25 84 GLN A C 1
ATOM 701 O O . GLN A 1 84 ? 12.750 1.403 3.442 1.00 89.25 84 GLN A O 1
ATOM 706 N N . GLU A 1 85 ? 13.858 2.822 2.098 1.00 92.19 85 GLU A N 1
ATOM 707 C CA . GLU A 1 85 ? 13.392 4.036 2.771 1.00 92.19 85 GLU A CA 1
ATOM 708 C C . GLU A 1 85 ? 11.904 4.248 2.496 1.00 92.19 85 GLU A C 1
ATOM 710 O O . GLU A 1 85 ? 11.132 4.446 3.432 1.00 92.19 85 GLU A O 1
ATOM 715 N N . VAL A 1 86 ? 11.483 4.100 1.238 1.00 92.75 86 VAL A N 1
ATOM 716 C CA . VAL A 1 86 ? 10.072 4.222 0.853 1.00 92.75 86 VAL A CA 1
ATOM 717 C C . VAL A 1 86 ? 9.211 3.164 1.548 1.00 92.75 86 VAL A C 1
ATOM 719 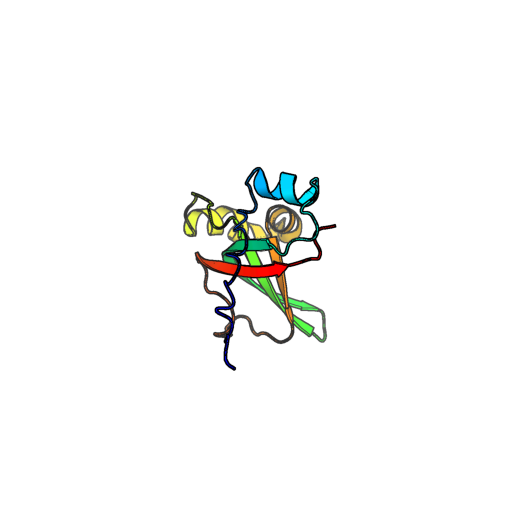O O . VAL A 1 86 ? 8.213 3.514 2.174 1.00 92.75 86 VAL A O 1
ATOM 722 N N . ASP A 1 87 ? 9.612 1.889 1.512 1.00 90.62 87 ASP A N 1
ATOM 723 C CA . ASP A 1 87 ? 8.887 0.793 2.174 1.00 90.62 87 ASP A CA 1
ATOM 724 C C . ASP A 1 87 ? 8.759 1.028 3.691 1.00 90.62 87 ASP A C 1
ATOM 726 O O . ASP A 1 87 ? 7.799 0.563 4.298 1.00 90.62 87 ASP A O 1
ATOM 730 N N . SER A 1 88 ? 9.695 1.755 4.318 1.00 88.12 88 SER A N 1
ATOM 731 C CA . SER A 1 88 ? 9.635 2.065 5.755 1.00 88.12 88 SER A CA 1
ATOM 732 C C . SER A 1 88 ? 8.556 3.090 6.126 1.00 88.12 88 SER A C 1
ATOM 734 O O . SER A 1 88 ? 8.147 3.158 7.286 1.00 88.12 88 SER A O 1
ATOM 736 N N . LEU A 1 89 ? 8.090 3.871 5.147 1.00 90.88 89 LEU A N 1
ATOM 737 C CA . LEU A 1 89 ? 7.069 4.906 5.313 1.00 90.88 89 LEU A CA 1
ATOM 738 C C . LEU A 1 89 ? 5.667 4.423 4.921 1.00 90.88 89 LEU A C 1
ATOM 740 O O . LEU A 1 89 ? 4.688 5.133 5.150 1.00 90.88 89 LEU A O 1
ATOM 744 N N . LEU A 1 90 ? 5.563 3.231 4.333 1.00 92.38 90 LEU A N 1
ATOM 745 C CA . LEU A 1 90 ? 4.328 2.683 3.790 1.00 92.38 90 LEU A CA 1
ATOM 746 C C . LEU A 1 90 ? 3.908 1.417 4.524 1.00 92.38 90 LEU A C 1
ATOM 748 O O . LEU A 1 90 ? 4.721 0.677 5.077 1.00 92.38 90 LEU A O 1
ATOM 752 N N . LEU A 1 91 ? 2.614 1.117 4.461 1.00 89.88 91 LEU A N 1
ATOM 753 C CA . LEU A 1 91 ? 2.156 -0.230 4.759 1.00 89.88 91 LEU A CA 1
ATOM 754 C C . LEU A 1 91 ? 2.283 -1.060 3.484 1.00 89.88 91 LEU A C 1
ATOM 756 O O . LEU A 1 91 ? 1.717 -0.716 2.446 1.00 89.88 91 LEU A O 1
ATOM 760 N N . THR A 1 92 ? 3.017 -2.167 3.562 1.00 90.94 92 THR A N 1
ATOM 761 C CA . THR A 1 92 ? 3.201 -3.074 2.429 1.00 90.94 92 THR A CA 1
ATOM 762 C C . THR A 1 92 ? 2.559 -4.428 2.700 1.00 90.94 92 THR A C 1
ATOM 764 O O . THR A 1 92 ? 2.611 -4.962 3.810 1.00 90.94 92 THR A O 1
ATOM 767 N N . ALA A 1 93 ? 1.934 -5.002 1.675 1.00 89.25 93 ALA A N 1
ATOM 768 C CA . ALA A 1 93 ? 1.444 -6.377 1.706 1.00 89.25 93 ALA A CA 1
ATOM 769 C C . ALA A 1 93 ? 2.047 -7.161 0.545 1.00 89.25 93 ALA A C 1
ATOM 771 O O . ALA A 1 93 ? 2.241 -6.627 -0.542 1.00 89.25 93 ALA A O 1
ATOM 772 N N . THR A 1 94 ? 2.341 -8.438 0.766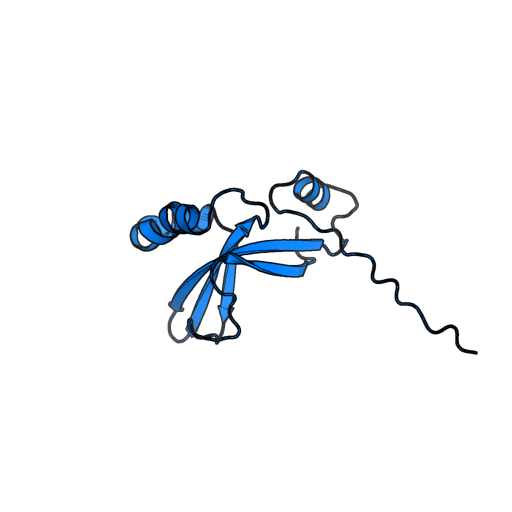 1.00 89.44 94 THR A N 1
ATOM 773 C CA . THR A 1 94 ? 2.837 -9.335 -0.283 1.00 89.44 94 THR A CA 1
ATOM 774 C C . THR A 1 94 ? 1.769 -10.366 -0.609 1.00 89.44 94 THR A C 1
ATOM 776 O O . THR A 1 94 ? 1.304 -11.075 0.285 1.00 89.44 94 THR A O 1
ATOM 779 N N . VAL A 1 95 ? 1.397 -10.458 -1.884 1.00 88.12 95 VAL A N 1
ATOM 780 C CA . VAL A 1 95 ? 0.471 -11.466 -2.400 1.00 88.12 95 VAL A CA 1
ATOM 781 C C . VAL A 1 95 ? 1.249 -12.433 -3.281 1.00 88.12 95 VAL A C 1
ATOM 783 O O . VAL A 1 95 ? 1.787 -12.076 -4.328 1.00 88.12 95 VAL A O 1
ATOM 786 N N . TRP A 1 96 ? 1.315 -13.676 -2.818 1.00 86.00 96 TRP A N 1
ATOM 787 C CA . TRP A 1 96 ? 1.954 -14.781 -3.523 1.00 86.00 96 TRP A CA 1
ATOM 788 C C . TRP A 1 96 ? 1.058 -15.299 -4.647 1.00 86.00 96 TRP A C 1
ATOM 790 O O . TRP A 1 96 ? -0.165 -15.273 -4.513 1.00 86.00 96 TRP 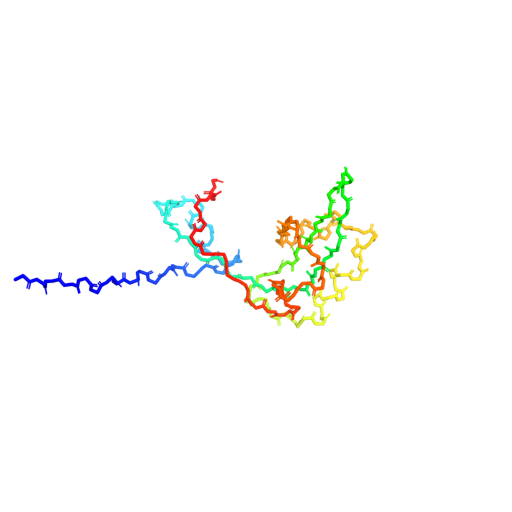A O 1
ATOM 800 N N . ASN A 1 97 ? 1.665 -15.816 -5.721 1.00 80.25 97 ASN A N 1
ATOM 801 C CA . ASN A 1 97 ? 0.956 -16.361 -6.889 1.00 80.25 97 ASN A CA 1
ATOM 802 C C . ASN A 1 97 ? -0.050 -15.383 -7.530 1.00 80.25 97 ASN A C 1
ATOM 804 O O . ASN A 1 97 ? -1.037 -15.812 -8.126 1.00 80.25 97 ASN A O 1
ATOM 808 N N . ALA A 1 98 ? 0.192 -14.079 -7.406 1.00 80.56 98 ALA A N 1
ATOM 809 C CA . ALA A 1 98 ? -0.534 -13.060 -8.146 1.00 80.56 98 ALA A CA 1
ATOM 810 C C . ALA A 1 98 ? 0.418 -12.377 -9.125 1.00 80.56 98 ALA A C 1
ATOM 812 O O . ALA A 1 98 ? 1.488 -11.910 -8.728 1.00 80.56 98 ALA A O 1
ATOM 813 N N . GLU A 1 99 ? 0.002 -12.317 -10.386 1.00 82.56 99 GLU A N 1
ATOM 814 C CA . GLU A 1 99 ? 0.628 -11.466 -11.393 1.00 82.56 99 GLU A CA 1
ATOM 815 C C . GLU A 1 99 ? 0.197 -10.011 -11.168 1.00 82.56 99 GLU A C 1
ATOM 817 O O . GLU A 1 99 ? -0.896 -9.743 -10.661 1.00 82.56 99 GLU A O 1
ATOM 822 N N . ILE A 1 100 ? 1.066 -9.068 -11.529 1.00 84.56 100 ILE A N 1
ATOM 823 C CA . ILE A 1 100 ? 0.865 -7.629 -11.296 1.00 84.56 100 ILE A CA 1
ATOM 824 C C . ILE A 1 100 ? -0.364 -7.056 -12.020 1.00 84.56 100 ILE A C 1
ATOM 826 O O . ILE A 1 100 ? -0.954 -6.084 -11.555 1.00 84.56 100 ILE A O 1
ATOM 830 N N . ASP A 1 101 ? -0.757 -7.660 -13.137 1.00 82.31 101 ASP A N 1
ATOM 831 C CA . ASP A 1 101 ? -1.898 -7.282 -13.974 1.00 82.31 101 ASP A CA 1
ATOM 832 C C . ASP A 1 101 ? -3.188 -8.037 -13.617 1.00 82.31 101 ASP A C 1
ATOM 834 O O . ASP A 1 101 ? -4.210 -7.886 -14.287 1.00 82.31 101 ASP A O 1
ATOM 838 N N . SER A 1 102 ? -3.165 -8.833 -12.546 1.00 85.25 102 SER A N 1
ATOM 839 C CA . SER A 1 102 ? -4.337 -9.560 -12.074 1.00 85.25 102 SER A CA 1
ATOM 840 C C . SER A 1 102 ? -5.465 -8.609 -11.670 1.00 85.25 102 SER A C 1
ATOM 842 O O . SER A 1 102 ? -5.289 -7.741 -10.814 1.00 85.25 102 SER A O 1
ATOM 844 N N . GLU A 1 103 ? -6.668 -8.856 -12.194 1.00 86.62 103 GLU A N 1
ATOM 845 C CA . GLU A 1 103 ? -7.903 -8.141 -11.828 1.00 86.62 103 GLU A CA 1
ATOM 846 C C . GLU A 1 103 ? -8.273 -8.284 -10.339 1.00 86.62 103 GLU A C 1
ATOM 848 O O . GLU A 1 103 ? -9.126 -7.561 -9.826 1.00 86.62 103 GLU A O 1
ATOM 853 N N . LEU A 1 104 ? -7.644 -9.230 -9.631 1.00 85.19 104 LEU A N 1
ATOM 854 C CA . LEU A 1 104 ? -7.837 -9.438 -8.196 1.00 85.19 104 LEU A CA 1
ATOM 855 C C . LEU A 1 104 ? -7.045 -8.444 -7.337 1.00 85.19 104 LEU A C 1
ATOM 857 O O . LEU A 1 104 ? -7.299 -8.349 -6.133 1.00 85.19 104 LEU A O 1
ATOM 861 N N . LEU A 1 105 ? -6.072 -7.736 -7.917 1.00 89.88 105 LEU A N 1
ATOM 862 C CA . LEU A 1 105 ? -5.294 -6.729 -7.209 1.00 89.88 105 LEU A CA 1
ATOM 863 C C . LEU A 1 105 ? -6.018 -5.375 -7.242 1.00 89.88 105 LEU A C 1
ATOM 865 O O . LEU A 1 105 ? -6.619 -5.009 -8.252 1.00 89.88 105 LEU A O 1
ATOM 869 N N . PRO A 1 106 ? -5.984 -4.608 -6.140 1.00 92.44 106 PRO A N 1
ATOM 870 C CA . PRO A 1 106 ? -6.615 -3.306 -6.089 1.00 92.44 106 PRO A CA 1
ATOM 871 C C . PRO A 1 106 ? -5.898 -2.337 -7.045 1.00 92.44 106 PRO A C 1
ATOM 873 O O . PRO A 1 106 ? -4.672 -2.211 -6.977 1.00 92.44 106 PRO A O 1
ATOM 876 N N . PRO A 1 107 ? -6.632 -1.615 -7.904 1.00 93.31 107 PRO A N 1
ATOM 877 C CA . PRO A 1 107 ? -6.067 -0.528 -8.678 1.00 93.31 107 PRO A CA 1
ATOM 878 C C . PRO A 1 107 ? -5.583 0.617 -7.769 1.00 93.31 107 PRO A C 1
ATOM 880 O O . PRO A 1 107 ? -6.102 0.806 -6.658 1.00 93.31 107 PRO A O 1
ATOM 883 N N . PRO A 1 108 ? -4.638 1.438 -8.262 1.00 94.56 108 PRO A N 1
ATOM 884 C CA . PRO A 1 108 ? -4.234 2.685 -7.620 1.00 94.56 108 PRO A CA 1
ATOM 885 C C . PRO A 1 108 ? -5.425 3.553 -7.188 1.00 94.56 108 PRO A C 1
ATOM 887 O O . PRO A 1 108 ? -6.375 3.761 -7.940 1.00 94.56 108 PRO A O 1
ATOM 890 N N . GLY A 1 109 ? -5.373 4.071 -5.964 1.00 94.12 109 GLY A N 1
ATOM 891 C CA . GLY A 1 109 ? -6.403 4.907 -5.344 1.00 94.12 109 GLY A CA 1
ATOM 892 C C . GLY A 1 109 ? -7.533 4.141 -4.656 1.00 94.12 109 GLY A C 1
ATOM 893 O O . GLY A 1 109 ? -8.281 4.741 -3.881 1.00 94.12 109 GLY A O 1
ATOM 894 N N . GLN A 1 110 ? -7.671 2.830 -4.879 1.00 94.62 110 GLN A N 1
ATOM 895 C CA . GLN A 1 110 ? -8.750 2.061 -4.267 1.00 94.62 110 GLN A CA 1
ATOM 896 C C . GLN A 1 110 ? -8.562 1.920 -2.752 1.00 94.62 110 GLN A C 1
ATOM 898 O O . GLN A 1 110 ? -7.471 1.620 -2.260 1.00 94.62 110 GLN A O 1
ATOM 903 N N . ILE A 1 111 ? -9.661 2.078 -2.008 1.00 92.62 111 ILE A N 1
ATOM 904 C CA . ILE A 1 111 ? -9.694 1.785 -0.575 1.00 92.62 111 ILE A CA 1
ATOM 905 C C . ILE A 1 111 ? -9.818 0.275 -0.359 1.00 92.62 111 ILE A C 1
ATOM 907 O O . ILE A 1 111 ? -10.776 -0.360 -0.802 1.00 92.62 111 ILE A O 1
ATOM 911 N N . VAL A 1 112 ? -8.861 -0.285 0.370 1.00 90.38 112 VAL A N 1
ATOM 912 C CA . VAL A 1 112 ? -8.778 -1.694 0.753 1.00 90.38 112 VAL A CA 1
ATOM 913 C C . VAL A 1 112 ? -8.993 -1.819 2.256 1.00 90.38 112 VAL A C 1
ATOM 915 O O . VAL A 1 112 ? -8.555 -0.976 3.039 1.00 90.38 112 VAL A O 1
ATOM 918 N N . CYS A 1 113 ? -9.696 -2.875 2.668 1.00 88.44 113 CYS A N 1
ATOM 919 C CA . CYS A 1 113 ? -9.977 -3.161 4.071 1.00 88.44 113 CYS A CA 1
ATOM 920 C C . CYS A 1 113 ? -9.394 -4.519 4.459 1.00 88.44 113 CYS A C 1
ATOM 922 O O . CYS A 1 113 ? -9.804 -5.537 3.899 1.00 88.44 113 CYS A O 1
ATOM 924 N N . ILE A 1 114 ? -8.520 -4.556 5.464 1.00 81.44 114 ILE A N 1
ATOM 925 C CA . ILE A 1 114 ? -8.196 -5.809 6.153 1.00 81.44 114 ILE A CA 1
ATOM 926 C C . ILE A 1 114 ? -9.200 -5.959 7.290 1.00 81.44 114 ILE A C 1
ATOM 928 O O . ILE A 1 114 ? -9.215 -5.176 8.240 1.00 81.44 114 ILE A O 1
ATOM 932 N N . ASN A 1 115 ? -10.070 -6.956 7.163 1.00 80.38 115 ASN A N 1
ATOM 933 C CA . ASN A 1 115 ? -11.084 -7.271 8.158 1.00 80.38 115 ASN A CA 1
ATOM 934 C C . ASN A 1 115 ? -10.575 -8.336 9.121 1.00 80.38 115 ASN A C 1
ATOM 936 O O . ASN A 1 115 ? -9.968 -9.316 8.697 1.00 80.38 115 ASN A O 1
ATOM 940 N N . GLY A 1 116 ? -10.906 -8.185 10.402 1.00 67.75 116 GLY A N 1
ATOM 941 C CA . GLY A 1 116 ? -10.711 -9.254 11.374 1.00 67.75 116 GLY A CA 1
ATOM 942 C C . GLY A 1 116 ? -9.245 -9.528 11.706 1.00 67.75 116 GLY A C 1
ATOM 943 O O . GLY A 1 116 ? -8.904 -10.654 12.055 1.00 67.75 116 GLY A O 1
ATOM 944 N N . TYR A 1 117 ? -8.370 -8.528 11.572 1.00 68.62 117 TYR A N 1
ATOM 945 C CA . TYR A 1 117 ? -6.957 -8.688 11.898 1.00 68.62 117 TYR A CA 1
ATOM 946 C C . TYR A 1 117 ? -6.778 -8.765 13.421 1.00 68.62 117 TYR A C 1
ATOM 948 O O . TYR A 1 117 ? -7.187 -7.856 14.139 1.00 68.62 117 TYR A O 1
ATOM 956 N N . THR A 1 118 ? -6.186 -9.858 13.913 1.00 61.47 118 THR A N 1
ATOM 957 C CA . THR A 1 118 ? -6.027 -10.142 15.356 1.00 61.47 118 THR A CA 1
ATOM 958 C C . THR A 1 118 ? -4.569 -10.207 15.817 1.00 61.47 118 THR A C 1
ATOM 960 O O . THR A 1 118 ? -4.308 -10.514 16.977 1.00 61.47 118 THR A O 1
ATOM 963 N N . ASN A 1 119 ? -3.605 -9.972 14.920 1.00 63.16 119 ASN A N 1
ATOM 964 C CA . ASN A 1 119 ? -2.172 -10.170 15.182 1.00 63.16 119 ASN A CA 1
ATOM 965 C C . ASN A 1 119 ? -1.421 -8.867 15.500 1.00 63.16 119 ASN A C 1
ATOM 967 O O . ASN A 1 119 ? -0.213 -8.784 15.292 1.00 63.16 119 ASN A O 1
ATOM 971 N N . LEU A 1 120 ? -2.121 -7.854 16.008 1.00 59.91 120 LEU A N 1
ATOM 972 C CA . LEU A 1 120 ? -1.490 -6.669 16.583 1.00 59.91 120 LEU A CA 1
ATOM 973 C C . LEU A 1 120 ? -1.021 -7.030 17.991 1.00 59.91 120 LEU A C 1
ATOM 975 O O . LEU A 1 120 ? -1.827 -7.110 18.914 1.00 59.91 120 LEU A O 1
ATOM 979 N N . LYS A 1 121 ? 0.262 -7.363 18.124 1.00 51.81 121 LYS A N 1
ATOM 980 C CA . LYS A 1 121 ? 0.905 -7.656 19.408 1.00 51.81 121 LYS A CA 1
ATOM 981 C C . LYS A 1 121 ? 1.825 -6.523 19.813 1.00 51.81 121 LYS A C 1
ATOM 983 O O . LYS A 1 121 ? 2.500 -5.988 18.908 1.00 51.81 121 LYS A O 1
#